Protein AF-A0A9P0DZF7-F1 (afdb_monomer)

Nearest PDB structures (foldseek):
  8z9z-assembly1_C  TM=8.186E-01  e=6.199E-04  Acyrthosiphon pisum
  6c70-assembly1_A  TM=7.907E-01  e=8.156E-04  Apocrypta bakeri
  8z9z-assembly1_B  TM=7.773E-01  e=8.735E-04  Acyrthosiphon pisum
  8v00-assembly1_C  TM=8.033E-01  e=1.318E-03  Apocrypta bakeri
  8z9a-assembly1_D  TM=8.251E-01  e=7.320E-03  Acyrthosiphon pisum

Foldseek 3Di:
DVLVVLVVQQVVQAVQQVVLVVVLVVLVPPPLVVDDPVSVVVSVVSNVVSVPRPFPDDPPDDGSHVVSSVVVVVVVVVVVVVVVVVD

Solvent-accessible surface area (backbone atoms only — not comparable to full-atom values): 4917 Å² total; per-residue (Å²): 114,69,67,58,55,52,48,53,52,13,50,53,34,40,53,51,37,50,53,38,49,52,52,34,51,58,61,63,72,46,69,52,86,80,46,56,75,68,56,29,52,52,50,54,51,49,47,61,52,40,69,49,71,70,64,64,62,61,90,84,45,76,58,42,27,58,69,53,52,50,51,53,50,53,51,54,50,50,53,52,50,53,54,62,73,77,106

InterPro domains:
  IPR004117 Olfactory receptor, insect [PF02949] (1-77)
  IPR004117 Olfactory receptor, insect [PTHR21137] (2-86)

Structure (mmCIF, N/CA/C/O backbone):
data_AF-A0A9P0DZF7-F1
#
_entry.id   AF-A0A9P0DZF7-F1
#
loop_
_atom_site.group_PDB
_atom_site.id
_atom_site.type_symbol
_atom_site.label_atom_id
_atom_site.label_alt_id
_atom_site.label_comp_id
_atom_site.label_asym_id
_atom_site.label_entity_id
_atom_site.label_seq_id
_atom_site.pdbx_PDB_ins_code
_atom_site.Cartn_x
_atom_site.Cartn_y
_atom_site.Cartn_z
_atom_site.occupancy
_atom_site.B_iso_or_equiv
_atom_site.auth_seq_id
_atom_site.auth_comp_id
_atom_site.auth_asym_id
_atom_site.auth_atom_id
_atom_site.pdbx_PDB_model_num
ATOM 1 N N . MET A 1 1 ? 16.980 6.574 -16.110 1.00 69.06 1 MET A N 1
ATOM 2 C CA . MET A 1 1 ? 16.199 7.673 -15.494 1.00 69.06 1 MET A CA 1
ATOM 3 C C . MET A 1 1 ? 14.761 7.247 -15.193 1.00 69.06 1 MET A C 1
ATOM 5 O O . MET A 1 1 ? 14.389 7.271 -14.031 1.00 69.06 1 MET A O 1
ATOM 9 N N . MET A 1 2 ? 13.984 6.767 -16.175 1.00 77.44 2 MET A N 1
ATOM 10 C CA . MET A 1 2 ? 12.573 6.380 -15.962 1.00 77.44 2 MET A CA 1
ATOM 11 C C . MET A 1 2 ? 12.357 5.224 -14.967 1.00 77.44 2 MET A C 1
ATOM 13 O O . MET A 1 2 ? 11.441 5.294 -14.156 1.00 77.44 2 MET A O 1
ATOM 17 N N . ALA A 1 3 ? 13.231 4.211 -14.951 1.00 79.81 3 ALA A N 1
ATOM 18 C CA . ALA A 1 3 ? 13.112 3.087 -14.012 1.00 79.81 3 ALA A CA 1
ATOM 19 C C . ALA A 1 3 ? 13.257 3.501 -12.534 1.00 79.81 3 ALA A C 1
ATOM 21 O O . ALA A 1 3 ? 12.585 2.939 -11.679 1.00 79.81 3 ALA A O 1
ATOM 22 N N . ILE A 1 4 ? 14.091 4.506 -12.239 1.00 83.31 4 ILE A N 1
ATOM 23 C CA . ILE A 1 4 ? 14.306 5.005 -10.868 1.00 83.31 4 ILE A CA 1
ATOM 24 C C . ILE A 1 4 ? 13.059 5.743 -10.378 1.00 83.31 4 ILE A C 1
ATOM 26 O O . ILE A 1 4 ? 12.628 5.555 -9.247 1.00 83.31 4 ILE A O 1
ATOM 30 N N . ILE A 1 5 ? 12.462 6.558 -11.249 1.00 83.25 5 ILE A N 1
ATOM 31 C CA . ILE A 1 5 ? 11.232 7.293 -10.947 1.00 83.25 5 ILE A CA 1
ATOM 32 C C . ILE A 1 5 ? 10.084 6.304 -10.706 1.00 83.25 5 ILE A C 1
ATOM 34 O O . ILE A 1 5 ? 9.375 6.424 -9.712 1.00 83.25 5 ILE A O 1
ATOM 38 N N . LEU A 1 6 ? 9.949 5.287 -11.566 1.00 82.31 6 LEU A N 1
ATOM 39 C CA . LEU A 1 6 ? 8.948 4.233 -11.400 1.00 82.31 6 LEU A CA 1
ATOM 40 C C . LEU A 1 6 ? 9.149 3.459 -10.088 1.00 82.31 6 LEU A C 1
ATOM 42 O O . LEU A 1 6 ? 8.187 3.244 -9.359 1.00 82.31 6 LEU A O 1
ATOM 46 N N . PHE A 1 7 ? 10.395 3.109 -9.755 1.00 83.38 7 PHE A N 1
ATOM 47 C CA . PHE A 1 7 ? 10.730 2.453 -8.492 1.00 83.38 7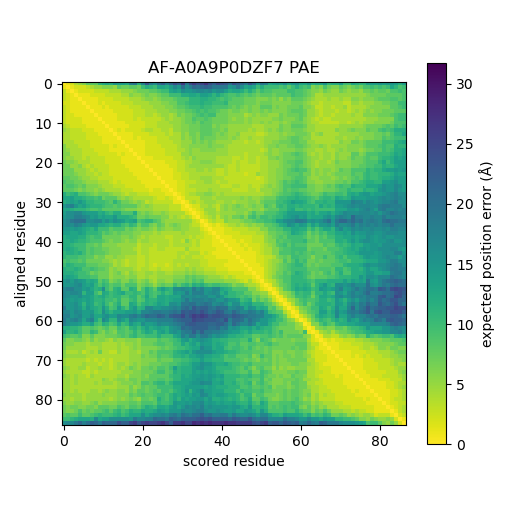 PHE A CA 1
ATOM 48 C C . PHE A 1 7 ? 10.340 3.304 -7.277 1.00 83.38 7 PHE A C 1
ATOM 50 O O . PHE A 1 7 ? 9.691 2.797 -6.368 1.00 83.38 7 PHE A O 1
ATOM 57 N N . LEU A 1 8 ? 10.672 4.600 -7.276 1.00 84.31 8 LEU A N 1
ATOM 58 C CA . LEU A 1 8 ? 10.314 5.521 -6.192 1.00 84.31 8 LEU A CA 1
ATOM 59 C C . LEU A 1 8 ? 8.795 5.621 -6.004 1.00 84.31 8 LEU A C 1
ATOM 61 O O . LEU A 1 8 ? 8.319 5.558 -4.874 1.00 84.31 8 LEU A O 1
ATOM 65 N N . PHE A 1 9 ? 8.026 5.731 -7.091 1.00 82.00 9 PHE A N 1
ATOM 66 C CA . PHE A 1 9 ? 6.564 5.773 -7.004 1.00 82.00 9 PHE A CA 1
ATOM 67 C C . PHE A 1 9 ? 5.967 4.466 -6.476 1.00 82.00 9 PHE A C 1
ATOM 69 O O . PHE A 1 9 ? 5.089 4.515 -5.618 1.00 82.00 9 PHE A O 1
ATOM 76 N N . CYS A 1 10 ? 6.450 3.311 -6.943 1.00 83.00 10 CYS A N 1
ATOM 77 C CA . CYS A 1 10 ? 6.001 2.011 -6.442 1.00 83.00 10 CYS A CA 1
ATOM 78 C C . CYS A 1 10 ? 6.367 1.805 -4.967 1.00 83.00 10 CYS A C 1
ATOM 80 O O . CYS A 1 10 ? 5.548 1.291 -4.215 1.00 83.00 10 CYS A O 1
ATOM 82 N N . TYR A 1 11 ? 7.550 2.252 -4.540 1.00 85.00 11 TYR A N 1
ATOM 83 C CA . TYR A 1 11 ? 7.986 2.173 -3.146 1.00 85.00 11 TYR A CA 1
ATOM 84 C C . TYR A 1 11 ? 7.132 3.049 -2.219 1.00 85.00 11 TYR A C 1
ATOM 86 O O . TYR A 1 11 ? 6.708 2.612 -1.152 1.00 85.00 11 TYR A O 1
ATOM 94 N N . ILE A 1 12 ? 6.833 4.284 -2.635 1.00 84.56 12 ILE A N 1
ATOM 95 C CA . ILE A 1 12 ? 5.952 5.181 -1.874 1.00 84.56 12 ILE A CA 1
ATOM 96 C C . ILE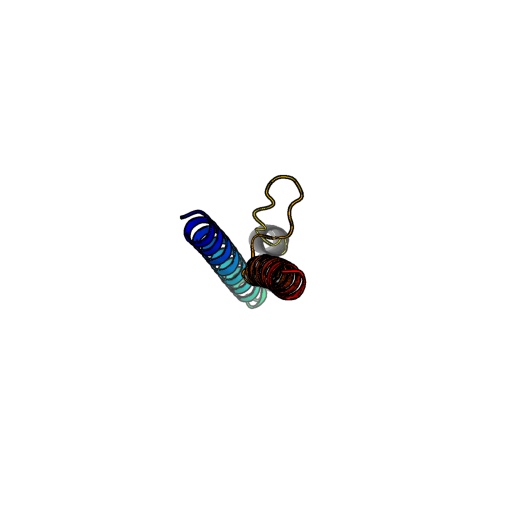 A 1 12 ? 4.532 4.606 -1.806 1.00 84.56 12 ILE A C 1
ATOM 98 O O . ILE A 1 12 ? 3.910 4.658 -0.747 1.00 84.56 12 ILE A O 1
ATOM 102 N N . G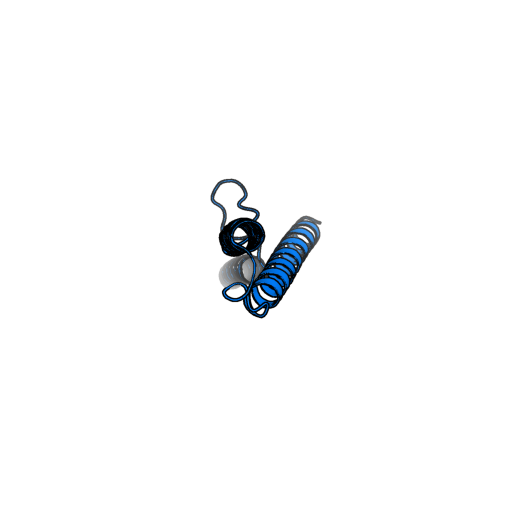LY A 1 13 ? 4.029 4.044 -2.911 1.00 82.62 13 GLY A N 1
ATOM 103 C CA . GLY A 1 13 ? 2.721 3.387 -2.956 1.00 82.62 13 GLY A CA 1
ATOM 104 C C . GLY A 1 13 ? 2.624 2.207 -1.989 1.00 82.62 13 GLY A C 1
ATOM 105 O O . GLY A 1 13 ? 1.679 2.137 -1.209 1.00 82.62 13 GLY A O 1
ATOM 106 N N . GLU A 1 14 ? 3.633 1.335 -1.979 1.00 84.25 14 GLU A N 1
ATOM 107 C CA . GLU A 1 14 ? 3.706 0.182 -1.076 1.00 84.25 14 GLU A CA 1
ATOM 108 C C . GLU A 1 14 ? 3.828 0.603 0.395 1.00 84.25 14 GLU A C 1
ATOM 110 O O . GLU A 1 14 ? 3.095 0.102 1.246 1.00 84.25 14 GLU A O 1
ATOM 115 N N . SER A 1 15 ? 4.690 1.578 0.708 1.00 85.50 15 SER A N 1
ATOM 116 C CA . SER A 1 15 ? 4.818 2.101 2.073 1.00 85.50 15 SER A CA 1
ATOM 117 C C . SER A 1 15 ? 3.511 2.716 2.572 1.00 85.50 15 SER A C 1
ATOM 119 O O . SER A 1 15 ? 3.164 2.539 3.738 1.00 85.50 15 SER A O 1
ATOM 121 N N . LEU A 1 16 ? 2.783 3.432 1.710 1.00 85.06 16 LEU A N 1
ATOM 122 C CA . LEU A 1 16 ? 1.498 4.031 2.060 1.00 85.06 16 LEU A CA 1
ATOM 123 C C . LEU A 1 16 ? 0.427 2.960 2.306 1.00 85.06 16 LEU A C 1
ATOM 125 O O . LEU A 1 16 ? -0.358 3.081 3.246 1.00 85.06 16 LEU A O 1
ATOM 129 N N . GLU A 1 17 ? 0.405 1.908 1.484 1.00 83.62 17 GLU A N 1
ATOM 130 C CA . GLU A 1 17 ? -0.490 0.763 1.660 1.00 83.62 17 GLU A CA 1
ATOM 131 C C . GLU A 1 17 ? -0.201 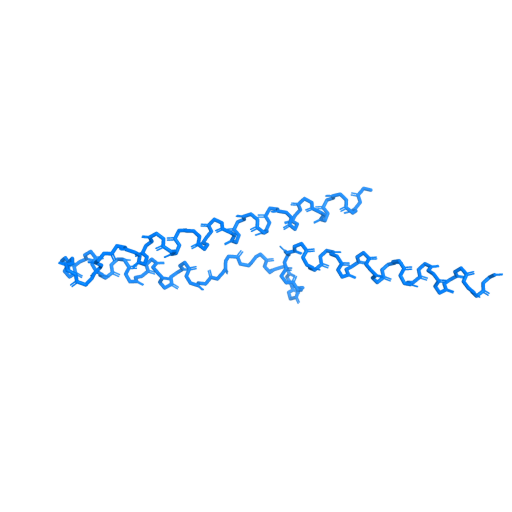0.030 2.979 1.00 83.62 17 GLU A C 1
ATOM 133 O O . GLU A 1 17 ? -1.133 -0.264 3.730 1.00 83.62 17 GLU A O 1
ATOM 138 N N . ASN A 1 18 ? 1.078 -0.176 3.310 1.00 85.75 18 ASN A N 1
ATOM 139 C CA . ASN A 1 18 ? 1.489 -0.803 4.563 1.00 85.75 18 ASN A CA 1
ATOM 140 C C . ASN A 1 18 ? 1.060 0.020 5.789 1.00 85.75 18 ASN A C 1
ATOM 142 O O . ASN A 1 18 ? 0.391 -0.504 6.676 1.00 85.75 18 ASN A O 1
ATOM 146 N N . THR A 1 19 ? 1.344 1.327 5.808 1.00 86.50 19 THR A N 1
ATOM 147 C CA . THR A 1 19 ? 0.906 2.205 6.908 1.00 86.50 19 THR A CA 1
ATOM 148 C C . THR A 1 19 ? -0.619 2.251 7.032 1.00 86.50 19 THR A C 1
ATOM 150 O O . THR A 1 19 ? -1.150 2.281 8.139 1.00 86.50 19 THR A O 1
ATOM 153 N N . ASN A 1 20 ? -1.358 2.226 5.919 1.00 85.62 20 ASN A N 1
ATOM 154 C CA . ASN A 1 20 ? -2.819 2.175 5.966 1.00 85.62 20 ASN A CA 1
ATOM 155 C C . ASN A 1 20 ? -3.337 0.863 6.586 1.00 85.62 20 ASN A C 1
ATOM 157 O O . ASN A 1 20 ? -4.308 0.895 7.344 1.00 85.62 20 ASN A O 1
ATOM 161 N N . ASN A 1 21 ? -2.687 -0.270 6.307 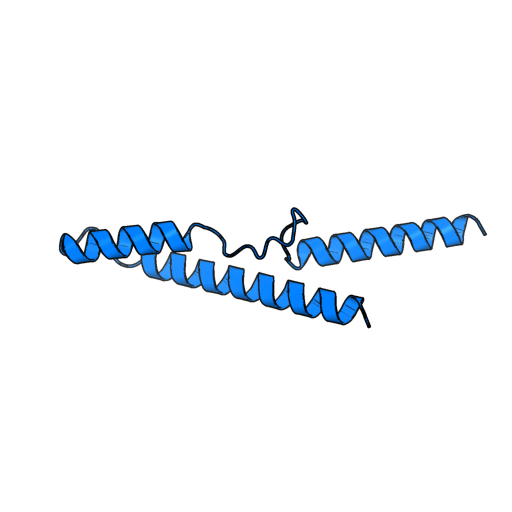1.00 87.00 21 ASN A N 1
ATOM 162 C CA . ASN A 1 21 ? -3.015 -1.547 6.944 1.00 87.00 21 ASN A CA 1
ATOM 163 C C . ASN A 1 21 ? -2.697 -1.537 8.444 1.00 87.00 21 ASN A C 1
ATOM 165 O O . ASN A 1 21 ? -3.540 -1.955 9.230 1.00 87.00 21 ASN A O 1
ATOM 169 N N . GLU A 1 22 ? -1.552 -0.990 8.856 1.00 89.00 22 GLU A N 1
ATOM 170 C CA . GLU A 1 22 ? -1.200 -0.835 10.277 1.00 89.00 22 GLU A CA 1
ATOM 171 C C . GLU A 1 22 ? -2.231 0.024 11.027 1.00 89.00 22 GLU A C 1
ATOM 173 O O . GLU A 1 22 ? -2.682 -0.332 12.115 1.00 89.00 22 GLU A O 1
ATOM 178 N N . VAL A 1 23 ? -2.670 1.135 10.425 1.00 87.69 23 VAL A N 1
ATOM 179 C CA . VAL A 1 23 ? -3.730 1.986 10.990 1.00 87.69 23 VAL A CA 1
ATOM 180 C C . VAL A 1 23 ? -5.061 1.237 11.068 1.00 87.69 23 VAL A C 1
ATOM 182 O O . VAL A 1 23 ? -5.789 1.382 12.050 1.00 87.69 23 VAL A O 1
ATOM 185 N N . PHE A 1 24 ? -5.397 0.439 10.053 1.00 87.44 24 PHE A N 1
ATOM 186 C CA . PHE A 1 24 ? -6.600 -0.388 10.069 1.00 87.44 24 PHE A CA 1
ATOM 187 C C . PHE A 1 24 ? -6.560 -1.424 11.199 1.00 87.44 24 PHE A C 1
ATOM 189 O O . PHE A 1 24 ? -7.548 -1.546 11.921 1.00 87.44 24 PHE A O 1
ATOM 196 N N . GLU A 1 25 ? -5.439 -2.126 11.381 1.00 88.94 25 GLU A N 1
ATOM 197 C CA . GLU A 1 25 ? -5.270 -3.092 12.471 1.00 88.94 25 GLU A CA 1
ATOM 198 C C . GLU A 1 25 ? -5.358 -2.416 13.839 1.00 88.94 25 GLU A C 1
ATOM 200 O O . GLU A 1 25 ? -6.134 -2.859 14.684 1.00 88.94 25 GLU A O 1
ATOM 205 N N . ALA A 1 26 ? -4.671 -1.288 14.032 1.00 88.31 26 ALA A N 1
ATOM 206 C CA . ALA A 1 26 ? -4.729 -0.532 15.280 1.00 88.31 26 ALA A CA 1
ATOM 207 C C . ALA A 1 26 ? -6.153 -0.047 15.607 1.00 88.31 26 ALA A C 1
ATOM 209 O O . ALA A 1 26 ? -6.582 -0.102 16.756 1.00 88.31 26 ALA A O 1
ATOM 210 N N . LEU A 1 27 ? -6.916 0.407 14.605 1.00 86.94 27 LEU A N 1
ATOM 211 C CA . LEU A 1 27 ? -8.321 0.791 14.786 1.00 86.94 27 LEU A CA 1
ATOM 212 C C . LEU A 1 27 ? -9.230 -0.407 15.081 1.00 86.94 27 LEU A C 1
ATOM 214 O O . LEU A 1 27 ? -10.256 -0.240 15.741 1.00 86.94 27 LEU A O 1
ATOM 218 N N . TYR A 1 28 ? -8.894 -1.585 14.557 1.00 85.06 28 TYR A N 1
ATOM 219 C CA . TYR A 1 28 ? -9.665 -2.807 14.756 1.00 85.06 28 TYR A CA 1
ATOM 220 C C . TYR A 1 28 ? -9.428 -3.432 16.138 1.00 85.06 28 TYR A C 1
ATOM 222 O O . TYR A 1 28 ? -10.365 -3.993 16.704 1.00 85.06 28 TYR A O 1
ATOM 230 N N . ASP A 1 29 ? -8.214 -3.304 16.681 1.00 88.81 29 ASP A N 1
ATOM 231 C CA . ASP A 1 29 ? -7.818 -3.833 17.996 1.00 88.81 29 ASP A CA 1
ATOM 232 C C . ASP A 1 29 ? -8.432 -3.049 19.173 1.00 88.81 29 ASP A C 1
ATOM 234 O O . ASP A 1 29 ? -8.583 -3.559 20.282 1.00 88.81 29 ASP A O 1
ATOM 238 N N . VAL A 1 30 ? -8.869 -1.807 18.935 1.00 86.31 30 VAL A N 1
ATOM 239 C CA . VAL A 1 30 ? -9.641 -1.038 19.921 1.00 86.31 30 VAL A CA 1
ATOM 240 C C . VAL A 1 30 ? -11.000 -1.719 20.151 1.00 86.31 30 VAL A C 1
ATOM 242 O O . VAL A 1 30 ? -11.703 -1.988 19.172 1.00 86.31 30 VAL A O 1
ATOM 245 N N . PRO A 1 31 ? -11.448 -1.931 21.408 1.00 85.19 31 PRO A N 1
ATOM 246 C CA . PRO A 1 31 ? -12.759 -2.505 21.730 1.00 85.19 31 PRO A CA 1
ATOM 247 C C . PRO A 1 31 ? -13.907 -1.522 21.425 1.00 85.19 31 PRO A C 1
ATOM 249 O O . PRO A 1 31 ? -14.645 -1.060 22.291 1.00 85.19 31 PRO A O 1
ATOM 252 N N . TRP A 1 32 ? -14.100 -1.207 20.142 1.00 82.12 32 TRP A N 1
ATOM 253 C CA . TRP A 1 32 ? -15.056 -0.228 19.613 1.00 82.12 32 TRP A CA 1
ATOM 254 C C . TRP A 1 32 ? -16.521 -0.537 19.956 1.00 82.12 32 TRP A C 1
ATOM 256 O O . TRP A 1 32 ? -17.395 0.320 19.796 1.00 82.12 32 TRP A O 1
ATOM 266 N N . TYR A 1 33 ? -16.808 -1.770 20.377 1.00 79.44 33 TYR A N 1
ATOM 267 C CA . TYR A 1 33 ? -18.127 -2.231 20.797 1.00 79.44 33 TYR A CA 1
ATOM 268 C C . TYR A 1 33 ? -18.469 -1.840 22.243 1.00 79.44 33 TYR A C 1
ATOM 270 O O . TYR A 1 33 ? -19.656 -1.760 22.558 1.00 79.44 33 TYR A O 1
ATOM 278 N N . GLU A 1 34 ? -17.469 -1.556 23.082 1.00 85.75 34 GLU A N 1
ATOM 279 C CA . GLU A 1 34 ? -17.642 -1.093 24.470 1.00 85.75 34 GLU A CA 1
ATOM 280 C C . GLU A 1 34 ? -17.737 0.440 24.560 1.00 85.75 34 GLU A C 1
ATOM 282 O O . GLU A 1 34 ? -18.199 0.993 25.556 1.00 85.75 34 GLU A O 1
ATOM 287 N N . GLU A 1 35 ? -17.362 1.130 23.481 1.00 82.44 35 GLU A N 1
ATOM 288 C CA . GLU A 1 35 ? -17.353 2.586 23.385 1.00 82.44 35 GLU A CA 1
ATOM 289 C C . GLU A 1 35 ? -18.743 3.206 23.180 1.00 82.44 35 GLU A C 1
ATOM 291 O O . GLU A 1 35 ? -19.665 2.630 22.590 1.00 82.44 35 GLU A O 1
ATOM 296 N N . GLY A 1 36 ? -18.884 4.465 23.607 1.00 88.88 36 GLY A N 1
ATOM 297 C CA . GLY A 1 36 ? -20.133 5.216 23.480 1.00 88.88 36 GLY A CA 1
ATOM 298 C C . GLY A 1 36 ? -20.630 5.338 22.024 1.00 88.88 36 GLY A C 1
ATOM 299 O O . GLY A 1 36 ? -19.835 5.376 21.080 1.00 88.88 36 GLY A O 1
ATOM 300 N N . PRO A 1 37 ? -21.950 5.504 21.794 1.00 85.12 37 PRO A N 1
ATOM 301 C CA . PRO A 1 37 ? -22.560 5.428 20.458 1.00 85.12 37 PRO A CA 1
ATOM 302 C C . PRO A 1 37 ? -22.016 6.463 19.460 1.00 85.12 37 PRO A C 1
ATOM 304 O O . PRO A 1 37 ? -21.990 6.214 18.253 1.00 85.12 37 PRO A O 1
ATOM 307 N N . LYS A 1 38 ? -21.546 7.621 19.945 1.00 87.19 38 LYS A N 1
ATOM 308 C CA . LYS A 1 38 ? -20.863 8.619 19.109 1.00 87.19 38 LYS A CA 1
ATOM 309 C C . LYS A 1 38 ? -19.497 8.110 18.647 1.00 87.19 38 LYS A C 1
ATOM 311 O O . LYS A 1 38 ? -19.240 8.133 17.448 1.00 87.19 38 LYS A O 1
ATOM 316 N N . ILE A 1 39 ? -18.658 7.630 19.562 1.00 85.44 39 ILE A N 1
ATOM 317 C CA . ILE A 1 39 ? -17.291 7.167 19.278 1.00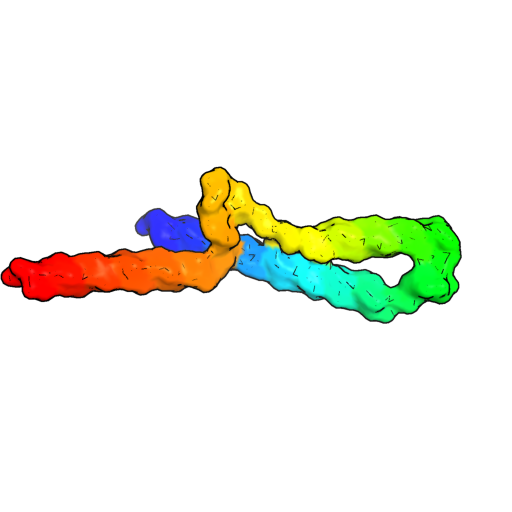 85.44 39 ILE A CA 1
ATOM 318 C C . ILE A 1 39 ? -17.333 5.935 18.374 1.00 85.44 39 ILE A C 1
ATOM 320 O O . ILE A 1 39 ? -16.689 5.925 17.328 1.00 85.44 39 ILE A O 1
ATOM 324 N N . ARG A 1 40 ? -18.213 4.974 18.674 1.00 87.19 40 ARG A N 1
ATOM 325 C CA . ARG A 1 40 ? -18.446 3.791 17.837 1.00 87.19 40 ARG A CA 1
ATOM 326 C C . ARG A 1 40 ? -18.779 4.145 16.386 1.00 87.19 40 ARG A C 1
ATOM 328 O O . ARG A 1 40 ? -18.250 3.524 15.465 1.00 87.19 40 ARG A O 1
ATOM 335 N N . LYS A 1 41 ? -19.630 5.152 16.151 1.00 87.25 41 LYS A N 1
ATOM 336 C CA . LYS A 1 41 ? -19.968 5.607 14.790 1.00 87.25 41 LYS A CA 1
ATOM 337 C C . LYS A 1 41 ? -18.746 6.171 14.061 1.00 87.25 41 LYS A C 1
ATOM 339 O O . LYS A 1 41 ? -18.561 5.858 12.888 1.00 87.25 41 LYS A O 1
ATOM 344 N N . HIS A 1 42 ? -17.921 6.962 14.747 1.00 87.62 42 HIS A N 1
ATOM 345 C CA . HIS A 1 42 ? -16.706 7.537 14.163 1.00 87.62 42 HIS A CA 1
ATOM 346 C C . HIS A 1 42 ? -15.672 6.448 13.858 1.00 87.62 42 HIS A C 1
ATOM 348 O O . HIS A 1 42 ? -15.204 6.376 12.727 1.00 87.62 42 HIS A O 1
ATOM 354 N N . LEU A 1 43 ? -15.407 5.539 14.801 1.00 87.19 43 LEU A N 1
ATOM 355 C CA . LEU A 1 43 ? -14.505 4.400 14.602 1.00 87.19 43 LEU A CA 1
ATOM 356 C C . LEU A 1 43 ? -14.963 3.514 13.441 1.00 87.19 43 LEU A C 1
ATOM 358 O O . LEU A 1 43 ? -14.178 3.201 12.555 1.00 87.19 43 LEU A O 1
ATOM 362 N N . THR A 1 44 ? -16.256 3.192 13.363 1.00 85.19 44 THR A N 1
ATOM 363 C CA . THR A 1 44 ? -16.797 2.388 12.253 1.00 85.19 44 THR A CA 1
ATOM 364 C C . THR A 1 44 ? -16.619 3.091 10.900 1.00 85.19 44 THR A C 1
ATOM 366 O O . THR A 1 44 ? -16.339 2.439 9.893 1.00 85.19 44 THR A O 1
ATOM 369 N N . MET A 1 45 ? -16.770 4.420 10.851 1.00 86.56 45 MET A N 1
ATOM 370 C CA . MET A 1 45 ? -16.505 5.206 9.641 1.00 86.56 45 MET A CA 1
ATOM 371 C C . MET A 1 45 ? -15.018 5.188 9.268 1.00 86.56 45 MET A C 1
ATOM 373 O O . MET A 1 45 ? -14.704 4.966 8.100 1.00 86.56 45 MET A O 1
ATOM 377 N N . MET A 1 46 ? -14.125 5.350 10.247 1.00 86.44 46 MET A N 1
ATOM 378 C CA . MET A 1 46 ? -12.673 5.305 10.053 1.00 86.44 46 MET A CA 1
ATOM 379 C C . MET A 1 46 ? -12.210 3.927 9.571 1.00 86.44 46 MET A C 1
ATOM 381 O O . MET A 1 46 ? -11.540 3.846 8.549 1.00 86.44 46 MET A O 1
ATOM 385 N N . ILE A 1 47 ? -12.651 2.840 10.213 1.00 86.19 47 ILE A N 1
ATOM 386 C CA . ILE A 1 47 ? -12.361 1.453 9.807 1.00 86.19 47 ILE A CA 1
ATOM 387 C C . ILE A 1 47 ? -12.860 1.200 8.380 1.00 86.19 47 ILE A C 1
ATOM 389 O O . ILE A 1 47 ? -12.146 0.636 7.553 1.00 86.19 47 ILE A O 1
ATOM 393 N N . ARG A 1 48 ? -14.076 1.650 8.044 1.00 84.00 48 ARG A N 1
ATOM 394 C CA . ARG A 1 48 ? -14.627 1.507 6.687 1.00 84.00 48 ARG A CA 1
ATOM 395 C C . ARG A 1 48 ? -13.808 2.269 5.642 1.00 84.00 48 ARG A C 1
ATOM 397 O O . ARG A 1 48 ? -13.738 1.821 4.499 1.00 84.00 48 ARG A O 1
ATOM 404 N N . GLN A 1 49 ? -13.229 3.406 6.015 1.00 82.00 49 GLN A N 1
ATOM 405 C CA . GLN A 1 49 ? -12.392 4.216 5.138 1.00 82.00 49 GLN A CA 1
ATOM 406 C C . GLN A 1 49 ? -10.982 3.633 4.993 1.00 82.00 49 GLN A C 1
ATOM 408 O O . GLN A 1 49 ? -10.513 3.519 3.868 1.00 82.00 49 GLN A O 1
ATOM 413 N N . ALA A 1 50 ? -10.365 3.182 6.086 1.00 79.50 50 ALA A N 1
ATOM 414 C CA . ALA A 1 50 ? -9.056 2.527 6.094 1.00 79.50 50 ALA A CA 1
ATOM 415 C C . ALA A 1 50 ? -9.075 1.171 5.362 1.00 79.50 50 ALA A C 1
ATOM 417 O O . ALA A 1 50 ? -8.107 0.797 4.710 1.00 79.50 50 ALA A O 1
ATOM 418 N N . ARG A 1 51 ? -10.215 0.462 5.368 1.00 71.25 51 ARG A N 1
ATOM 419 C CA . ARG A 1 51 ? -10.399 -0.780 4.595 1.00 71.25 51 ARG A CA 1
ATOM 420 C C . ARG A 1 51 ? -10.351 -0.565 3.079 1.00 71.25 51 ARG A C 1
ATOM 422 O O . ARG A 1 51 ? -10.171 -1.530 2.341 1.00 71.25 51 ARG A O 1
ATOM 429 N N . LYS A 1 52 ? -10.564 0.661 2.584 1.00 68.81 52 LYS A N 1
ATOM 430 C CA . LYS A 1 52 ? -10.282 0.966 1.179 1.00 68.81 52 LYS A CA 1
ATOM 431 C C . LYS A 1 52 ? -8.768 1.143 1.066 1.00 68.81 52 LYS A C 1
ATOM 433 O O . LYS A 1 52 ? -8.274 2.146 1.577 1.00 68.81 52 LYS A O 1
ATOM 438 N N . PRO A 1 53 ? -8.044 0.215 0.413 1.00 61.47 53 PRO A N 1
ATOM 439 C CA . PRO A 1 53 ? -6.615 0.389 0.232 1.00 61.47 53 PRO A CA 1
ATOM 440 C C . PRO A 1 53 ? -6.392 1.717 -0.488 1.00 61.47 53 PRO A C 1
ATOM 442 O O . PRO A 1 53 ? -7.113 2.043 -1.441 1.00 61.47 53 PRO A O 1
ATOM 445 N N . PHE A 1 54 ? -5.436 2.503 0.004 1.00 61.78 54 PHE A N 1
ATOM 446 C CA . PHE A 1 54 ? -5.032 3.772 -0.597 1.00 61.78 54 PHE A CA 1
ATOM 447 C C . PHE A 1 54 ? -4.249 3.483 -1.884 1.00 61.78 54 PHE A C 1
ATOM 449 O O . PHE A 1 54 ? -3.054 3.726 -2.003 1.00 61.78 54 PHE A O 1
ATOM 456 N N . VAL A 1 55 ? -4.933 2.888 -2.860 1.00 59.19 55 VAL A N 1
ATOM 457 C CA . VAL A 1 55 ? -4.342 2.527 -4.137 1.00 59.19 55 VAL A CA 1
ATOM 458 C C . VAL A 1 55 ? -4.267 3.791 -4.967 1.00 59.19 55 VAL A C 1
ATOM 460 O O . VAL A 1 55 ? -5.285 4.338 -5.404 1.00 59.19 55 VAL A O 1
ATOM 463 N N . ILE A 1 56 ? -3.042 4.244 -5.207 1.00 60.41 56 ILE A N 1
ATOM 464 C CA . ILE A 1 56 ? -2.762 5.276 -6.196 1.00 60.41 56 ILE A CA 1
ATOM 465 C C . ILE A 1 56 ? -2.978 4.636 -7.574 1.00 60.41 56 ILE A C 1
ATOM 467 O O . ILE A 1 56 ? -2.059 4.121 -8.204 1.00 60.41 56 ILE A O 1
ATOM 471 N N . ASN A 1 57 ? -4.234 4.616 -8.018 1.00 56.38 57 ASN A N 1
ATOM 472 C CA . ASN A 1 57 ? -4.613 4.170 -9.351 1.00 56.38 57 ASN A CA 1
ATOM 473 C C . ASN A 1 57 ? -4.362 5.309 -10.335 1.00 56.38 57 ASN A C 1
ATOM 475 O O . ASN A 1 57 ? -5.135 6.265 -10.406 1.00 56.38 57 ASN A O 1
ATOM 479 N N . TYR A 1 58 ? -3.296 5.203 -11.123 1.00 56.69 58 TYR A N 1
ATOM 480 C CA . TYR A 1 58 ? -3.113 6.085 -12.267 1.00 56.69 58 TYR A CA 1
ATOM 481 C C . TYR A 1 58 ? -3.818 5.483 -13.486 1.00 56.69 58 TYR A C 1
ATOM 483 O O . TYR A 1 58 ? -3.360 4.497 -14.053 1.00 56.69 58 TYR A O 1
ATOM 491 N N . HIS A 1 59 ? -4.948 6.077 -13.877 1.00 51.06 59 HIS A N 1
ATOM 492 C CA . HIS A 1 59 ? -5.604 5.859 -15.175 1.00 51.06 59 HIS A CA 1
ATOM 493 C C . HIS A 1 59 ? -5.857 4.381 -15.564 1.00 51.06 59 HIS A C 1
ATOM 495 O O . HIS A 1 59 ? -5.680 3.996 -16.716 1.00 51.06 59 HIS A O 1
ATOM 501 N N . GLY A 1 60 ? -6.254 3.535 -14.605 1.00 55.34 60 GLY A N 1
ATOM 502 C CA . GLY A 1 60 ? -6.532 2.113 -14.858 1.00 55.34 60 GLY A CA 1
ATOM 503 C C . GLY A 1 60 ? -5.290 1.223 -14.992 1.00 55.34 60 GLY A C 1
ATOM 504 O O . GLY A 1 60 ? -5.426 0.049 -15.330 1.00 55.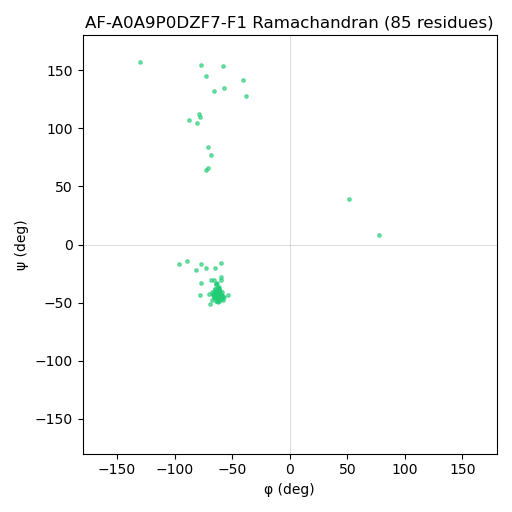34 60 GLY A O 1
ATOM 505 N N . MET A 1 61 ? -4.091 1.747 -14.718 1.00 53.66 61 MET A N 1
ATOM 506 C CA . MET A 1 61 ? -2.895 0.923 -14.565 1.00 53.66 61 MET A CA 1
ATOM 507 C C . MET A 1 61 ? -2.943 0.142 -13.248 1.00 53.66 61 MET A C 1
ATOM 509 O O . MET A 1 61 ? -3.447 0.645 -12.244 1.00 53.66 61 MET A O 1
ATOM 513 N N . SER A 1 62 ? -2.407 -1.084 -13.288 1.00 56.72 62 SER A N 1
ATOM 514 C CA . SER A 1 62 ? -2.182 -1.963 -12.131 1.00 56.72 62 SER A CA 1
ATOM 515 C C . SER A 1 62 ? -1.667 -1.173 -10.930 1.00 56.72 62 SER A C 1
ATOM 517 O O . SER A 1 62 ? -0.841 -0.274 -11.114 1.00 56.72 62 SER A O 1
ATOM 519 N N . ASN A 1 63 ? -2.128 -1.524 -9.723 1.00 64.50 63 ASN A N 1
ATOM 520 C CA . ASN A 1 63 ? -1.714 -0.907 -8.464 1.00 64.50 63 ASN A CA 1
ATOM 521 C C . ASN A 1 63 ? -0.211 -0.584 -8.493 1.00 64.50 63 ASN A C 1
ATOM 523 O O . ASN A 1 63 ? 0.606 -1.461 -8.811 1.00 64.50 63 ASN A O 1
ATOM 527 N N . LEU A 1 64 ? 0.144 0.668 -8.178 1.00 68.25 64 LEU A N 1
ATOM 528 C CA . LEU A 1 64 ? 1.531 1.124 -8.055 1.00 68.25 64 LEU A CA 1
ATOM 529 C C . LEU A 1 64 ? 2.170 0.478 -6.827 1.00 68.25 64 LEU A C 1
ATOM 531 O O . LEU A 1 64 ? 2.310 1.092 -5.777 1.00 68.25 64 LEU A O 1
ATOM 535 N N . ASN A 1 65 ? 2.524 -0.786 -6.982 1.00 72.25 65 ASN A N 1
ATOM 536 C CA . ASN A 1 65 ? 3.090 -1.619 -5.946 1.00 72.25 65 ASN A CA 1
ATOM 537 C C . ASN A 1 65 ? 4.357 -2.295 -6.497 1.00 72.25 65 ASN A C 1
ATOM 539 O O . ASN A 1 65 ? 4.525 -2.428 -7.718 1.00 72.25 65 ASN A O 1
ATOM 543 N N . LEU A 1 66 ? 5.270 -2.705 -5.621 1.00 77.12 66 LEU A N 1
ATOM 544 C CA . LEU A 1 66 ? 6.578 -3.248 -6.004 1.00 77.12 66 LEU A CA 1
ATOM 545 C C . LEU A 1 66 ? 6.452 -4.505 -6.875 1.00 77.12 66 LEU A C 1
ATOM 547 O O . LEU A 1 66 ? 7.252 -4.732 -7.784 1.00 77.12 66 LEU A O 1
ATOM 551 N N . HIS A 1 67 ? 5.384 -5.275 -6.661 1.00 79.69 67 HIS A N 1
ATOM 552 C CA . HIS A 1 67 ? 5.031 -6.420 -7.494 1.00 79.69 67 HIS A CA 1
ATOM 553 C C . HIS A 1 67 ? 4.826 -6.027 -8.967 1.00 79.69 67 HIS A C 1
ATOM 555 O O . HIS A 1 67 ? 5.393 -6.652 -9.865 1.00 79.69 67 HIS A O 1
ATOM 561 N N . SER A 1 68 ? 4.057 -4.965 -9.233 1.00 77.62 68 SER A N 1
ATOM 562 C CA . SER A 1 68 ? 3.832 -4.452 -10.591 1.00 77.62 68 SER A CA 1
ATOM 563 C C . SER A 1 68 ? 5.142 -3.971 -11.225 1.00 77.62 68 SER A C 1
ATOM 565 O O . SER A 1 68 ? 5.387 -4.214 -12.406 1.00 77.62 68 SER A O 1
ATOM 567 N N . PHE A 1 69 ? 6.031 -3.351 -10.441 1.00 82.12 69 PHE A N 1
ATOM 568 C CA . PHE A 1 69 ? 7.359 -2.951 -10.912 1.00 82.12 69 PHE A CA 1
ATOM 569 C C . PHE A 1 69 ? 8.211 -4.155 -11.342 1.00 82.12 69 PHE A C 1
ATOM 571 O O . PHE A 1 69 ? 8.801 -4.136 -12.424 1.00 82.12 69 PHE A O 1
ATOM 578 N N . MET A 1 70 ? 8.225 -5.234 -10.551 1.00 84.38 70 MET A N 1
ATOM 579 C CA . MET A 1 70 ? 8.920 -6.471 -10.924 1.00 84.38 70 MET A CA 1
ATOM 580 C C . MET A 1 70 ? 8.361 -7.094 -12.208 1.00 84.38 70 MET A C 1
ATOM 582 O O . MET A 1 70 ? 9.134 -7.579 -13.032 1.00 84.38 70 MET A O 1
ATOM 586 N N . GLN A 1 71 ? 7.044 -7.054 -12.426 1.00 85.50 71 GLN A N 1
ATOM 587 C CA . GLN A 1 71 ? 6.445 -7.542 -13.673 1.00 85.50 71 GLN A CA 1
ATOM 588 C C . GLN A 1 71 ? 6.916 -6.736 -14.893 1.00 85.50 71 GLN A C 1
ATOM 590 O O . GLN A 1 71 ? 7.267 -7.315 -15.925 1.00 85.50 71 GLN A O 1
ATOM 595 N N . VAL A 1 72 ? 6.996 -5.409 -14.774 1.00 86.62 72 VAL A N 1
ATOM 596 C CA . VAL A 1 72 ? 7.531 -4.539 -15.836 1.00 86.62 72 VAL A CA 1
ATOM 597 C C . VAL A 1 72 ? 9.011 -4.841 -16.101 1.00 86.62 72 VAL A C 1
ATOM 599 O O . VAL A 1 72 ? 9.432 -4.940 -17.254 1.00 86.62 72 VAL A O 1
ATOM 602 N N . LEU A 1 73 ? 9.808 -5.065 -15.053 1.00 87.25 73 LEU A N 1
ATOM 603 C CA . LEU A 1 73 ? 11.208 -5.459 -15.213 1.00 87.25 73 LEU A CA 1
ATOM 604 C C . LEU A 1 73 ? 11.350 -6.822 -15.902 1.00 87.25 73 LEU A C 1
ATOM 606 O O . LEU A 1 73 ? 12.082 -6.928 -16.884 1.00 87.25 73 LEU A O 1
ATOM 610 N N . ASN A 1 74 ? 10.611 -7.840 -15.463 1.00 89.50 74 ASN A N 1
ATOM 611 C CA . ASN A 1 74 ? 10.671 -9.180 -16.051 1.00 89.50 74 ASN A CA 1
ATOM 612 C C . ASN A 1 74 ? 10.240 -9.193 -17.519 1.00 89.50 74 ASN A C 1
ATOM 614 O O . ASN A 1 74 ? 10.870 -9.855 -18.346 1.00 89.50 74 ASN A O 1
ATOM 618 N N . THR A 1 75 ? 9.195 -8.442 -17.868 1.00 88.88 75 THR A N 1
ATOM 619 C CA . THR A 1 75 ? 8.757 -8.321 -19.264 1.00 88.88 75 THR A CA 1
A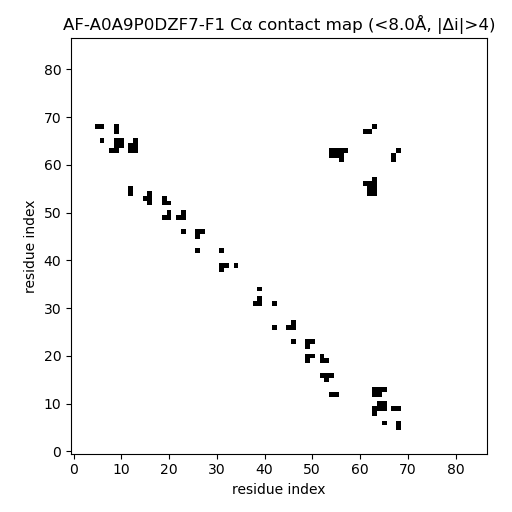TOM 620 C C . THR A 1 75 ? 9.811 -7.609 -20.106 1.00 88.88 75 THR A C 1
ATOM 622 O O . THR A 1 75 ? 10.183 -8.132 -21.152 1.00 88.88 75 THR A O 1
ATOM 625 N N . SER A 1 76 ? 10.379 -6.490 -19.637 1.00 89.88 76 SER A N 1
ATOM 626 C CA . SER A 1 76 ? 11.466 -5.804 -20.356 1.00 89.88 76 SER A CA 1
ATOM 627 C C . SER A 1 76 ? 12.699 -6.694 -20.568 1.00 89.88 76 SER A C 1
ATOM 629 O O . SER A 1 76 ? 13.250 -6.723 -21.669 1.00 89.88 76 SER A O 1
ATOM 631 N N . TYR A 1 77 ? 13.082 -7.490 -19.563 1.00 90.50 77 TYR A N 1
ATOM 632 C CA . TYR A 1 77 ? 14.169 -8.462 -19.682 1.00 90.50 77 TYR A CA 1
ATOM 633 C C . TYR A 1 77 ? 13.839 -9.581 -20.676 1.00 90.50 77 TYR A C 1
ATOM 635 O O . TYR A 1 77 ? 14.681 -9.955 -21.490 1.00 90.50 77 TYR A O 1
ATOM 643 N N . SER A 1 78 ? 12.601 -10.078 -20.662 1.00 92.19 78 SER A N 1
ATOM 644 C CA . SER A 1 78 ? 12.137 -11.097 -21.609 1.00 92.19 78 SER A CA 1
ATOM 645 C C . SER A 1 78 ? 12.198 -10.582 -23.049 1.00 92.19 78 SER A C 1
ATOM 647 O O . SER A 1 78 ? 12.737 -11.265 -23.917 1.00 92.19 78 SER A O 1
ATOM 649 N N . TYR A 1 79 ? 11.741 -9.350 -23.302 1.00 92.69 79 TYR A N 1
ATOM 650 C CA . TYR A 1 79 ? 11.873 -8.706 -24.613 1.00 92.69 79 TYR A CA 1
ATOM 651 C C . TYR A 1 79 ? 13.335 -8.559 -25.039 1.00 92.69 79 TYR A C 1
ATOM 653 O O . TYR A 1 79 ? 13.677 -8.855 -26.184 1.00 92.69 79 TYR A O 1
ATOM 661 N N . PHE A 1 80 ? 14.209 -8.148 -24.117 1.00 92.19 80 PHE A N 1
ATOM 662 C CA . PHE A 1 80 ? 15.642 -8.050 -24.381 1.00 92.19 80 PHE A CA 1
ATOM 663 C C . PHE A 1 80 ? 16.254 -9.409 -24.748 1.00 92.19 80 PHE A C 1
ATOM 665 O O . PHE A 1 80 ? 17.026 -9.505 -25.702 1.00 92.19 80 PHE A O 1
ATOM 672 N N . MET A 1 81 ? 15.883 -10.473 -24.033 1.00 93.31 81 MET A N 1
ATOM 673 C CA . MET A 1 81 ? 16.367 -11.826 -24.299 1.00 93.31 81 MET A CA 1
ATOM 674 C C . MET A 1 81 ? 15.896 -12.349 -25.661 1.00 93.31 81 MET A C 1
ATOM 676 O O . MET A 1 81 ? 16.697 -12.922 -26.396 1.00 93.31 81 MET A O 1
ATOM 680 N N . VAL A 1 82 ? 14.634 -12.104 -26.028 1.00 95.75 82 VAL A N 1
ATOM 681 C CA . VAL A 1 82 ? 14.084 -12.471 -27.344 1.00 95.75 82 VAL A CA 1
ATOM 682 C C . VAL A 1 82 ? 14.840 -11.762 -28.466 1.00 95.75 82 VAL A C 1
ATOM 684 O O . VAL A 1 82 ? 15.300 -12.416 -29.403 1.00 95.75 82 VAL A O 1
ATOM 687 N N . LEU A 1 83 ? 15.046 -10.448 -28.344 1.00 93.88 83 LEU A N 1
ATOM 688 C CA . LEU A 1 83 ? 15.838 -9.670 -29.302 1.00 93.88 83 LEU A CA 1
ATOM 689 C C . LEU A 1 83 ? 17.261 -10.219 -29.444 1.00 93.88 83 LEU A C 1
ATOM 691 O O . LEU A 1 83 ? 17.724 -10.423 -30.562 1.00 93.88 83 LEU A O 1
ATOM 695 N N . LYS A 1 84 ? 17.924 -10.530 -28.325 1.00 90.62 84 LYS A N 1
ATOM 696 C CA . LYS A 1 84 ? 19.268 -11.121 -28.328 1.00 90.62 84 LYS A CA 1
ATOM 697 C C . LYS A 1 84 ? 19.310 -12.511 -28.970 1.00 90.62 84 LYS A C 1
ATOM 699 O O . LYS A 1 84 ? 20.317 -12.862 -29.554 1.00 90.62 84 LYS A O 1
ATOM 704 N N . SER A 1 85 ? 18.258 -13.317 -28.836 1.00 88.94 85 SER A N 1
ATOM 705 C CA . SER A 1 85 ? 18.208 -14.654 -29.450 1.00 88.94 85 SER A CA 1
ATOM 706 C C . SER A 1 85 ? 17.920 -14.642 -30.954 1.00 88.94 85 SER A C 1
ATOM 708 O O . SER A 1 85 ? 18.126 -15.654 -31.616 1.00 88.94 85 SER A O 1
ATOM 710 N N . THR A 1 86 ? 17.417 -13.520 -31.479 1.00 83.62 86 THR A N 1
ATOM 711 C CA . THR A 1 86 ? 17.024 -13.378 -32.891 1.00 83.62 86 THR A CA 1
ATOM 712 C C . THR A 1 86 ? 18.136 -12.747 -33.741 1.00 83.62 86 THR A C 1
ATOM 714 O O . THR A 1 86 ? 18.089 -12.844 -34.966 1.00 83.62 86 THR A O 1
ATOM 717 N N . MET A 1 87 ? 19.121 -12.102 -33.105 1.00 60.66 87 MET A N 1
ATOM 718 C CA . MET A 1 87 ? 20.311 -11.518 -33.734 1.00 60.66 87 MET A CA 1
ATOM 719 C C . MET A 1 87 ? 21.529 -12.411 -33.493 1.00 60.66 87 MET A C 1
ATOM 721 O O . MET A 1 87 ? 22.300 -12.607 -34.456 1.00 60.66 87 MET A O 1
#

Organism: Nezara viridula (NCBI:txid85310)

pLDDT: mean 81.07, std 10.55, range [51.06, 95.75]

Radius of gyration: 19.86 Å; Cα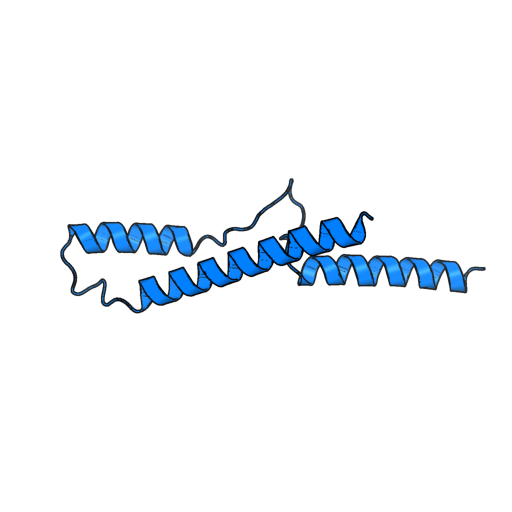 contacts (8 Å, |Δi|>4): 52; chains: 1; bounding box: 43×23×58 Å

Mean predicted aligned error: 8.36 Å

Secondary structure (DSSP, 8-state):
-HHHHHHHHHHHHHHHHHHHHHHHHHHHHS-TTTS-HHHHHHHHHHHHHHTS------TT---SSHHHHHHHHHHHHHHHHHHHHH-

Sequence (87 aa):
MMAIILFLFCYIGESLENTNNEVFEALYDVPWYEEGPKIRKHLTMMIRQARKPFVINYHGMSNLNLHSFMQVLNTSYSYFMVLKSTM